Protein AF-A0A7V0Y1K5-F1 (afdb_monomer_lite)

Structure (mmCIF, N/CA/C/O backbone):
data_AF-A0A7V0Y1K5-F1
#
_entry.id   AF-A0A7V0Y1K5-F1
#
loop_
_atom_site.group_PDB
_atom_site.id
_atom_site.type_symbol
_atom_site.label_atom_id
_atom_site.label_alt_id
_atom_site.label_comp_id
_atom_site.label_asym_id
_atom_site.label_entity_id
_atom_site.label_seq_id
_atom_site.pdbx_PDB_ins_code
_atom_site.Cartn_x
_atom_site.Cartn_y
_atom_site.Cartn_z
_atom_site.occupancy
_atom_site.B_iso_or_equiv
_atom_site.auth_seq_id
_atom_site.auth_comp_id
_atom_site.auth_asym_id
_atom_site.auth_atom_id
_atom_site.pdbx_PDB_model_num
ATOM 1 N N . MET A 1 1 ? 51.414 15.329 -37.047 1.00 58.91 1 MET A N 1
ATOM 2 C CA . MET A 1 1 ? 50.528 14.141 -37.105 1.00 58.91 1 MET A CA 1
ATOM 3 C C . MET A 1 1 ? 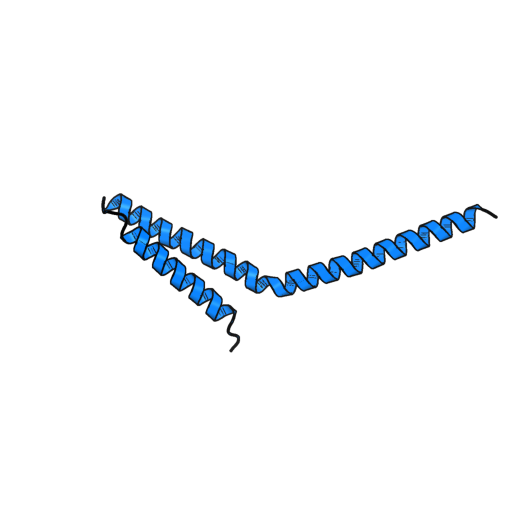49.955 13.772 -35.725 1.00 58.91 1 MET A C 1
ATOM 5 O O . MET A 1 1 ? 49.738 12.605 -35.449 1.00 58.91 1 MET A O 1
ATOM 9 N N . THR A 1 2 ? 49.682 14.744 -34.844 1.00 62.19 2 THR A N 1
ATOM 10 C CA . THR A 1 2 ? 49.318 14.458 -33.434 1.00 62.19 2 THR A CA 1
ATOM 11 C C . THR A 1 2 ? 47.835 14.724 -33.138 1.00 62.19 2 THR A C 1
ATOM 13 O O . THR A 1 2 ? 47.279 14.198 -32.181 1.00 62.19 2 THR A O 1
ATOM 16 N N . PHE A 1 3 ? 47.168 15.516 -33.982 1.00 67.88 3 PHE A N 1
ATOM 17 C CA . PHE A 1 3 ? 45.782 15.948 -33.782 1.00 67.88 3 PHE A CA 1
ATOM 18 C C . PHE A 1 3 ? 44.759 14.845 -34.106 1.00 67.88 3 PHE A C 1
ATOM 20 O O . PHE A 1 3 ? 43.804 14.639 -33.363 1.00 67.88 3 PHE A O 1
ATOM 27 N N . THR A 1 4 ? 45.007 14.071 -35.165 1.00 69.06 4 THR A N 1
ATOM 28 C CA . THR A 1 4 ? 44.158 12.948 -35.595 1.00 69.06 4 THR A CA 1
ATOM 29 C C . THR A 1 4 ? 44.142 11.799 -34.586 1.00 69.06 4 THR A C 1
ATOM 31 O O . THR A 1 4 ? 43.090 11.214 -34.353 1.00 69.06 4 THR A O 1
ATOM 34 N N . ALA A 1 5 ? 45.267 11.525 -33.918 1.00 65.00 5 ALA A N 1
ATOM 35 C CA . ALA A 1 5 ? 45.344 10.503 -32.872 1.00 65.00 5 ALA A CA 1
ATOM 36 C C . ALA A 1 5 ? 44.507 10.863 -31.630 1.00 65.00 5 ALA A C 1
ATOM 38 O O . ALA A 1 5 ? 43.885 9.993 -31.028 1.00 65.00 5 ALA A O 1
ATOM 39 N N . ARG A 1 6 ? 44.449 12.153 -31.272 1.00 67.88 6 ARG A N 1
ATOM 40 C CA . ARG A 1 6 ? 43.714 12.632 -30.092 1.00 67.88 6 ARG A CA 1
ATOM 41 C C . ARG A 1 6 ? 42.197 12.619 -30.303 1.00 67.88 6 ARG A C 1
ATOM 43 O O . ARG A 1 6 ? 41.455 12.269 -29.389 1.00 67.88 6 ARG A O 1
ATOM 50 N N . VAL A 1 7 ? 41.751 12.959 -31.514 1.00 68.25 7 VAL A N 1
ATOM 51 C CA . VAL A 1 7 ? 40.340 12.864 -31.924 1.00 68.25 7 VAL A CA 1
ATOM 52 C C . VAL A 1 7 ? 39.892 11.401 -31.964 1.00 68.25 7 VAL A C 1
ATOM 54 O O . VAL A 1 7 ? 38.857 11.075 -31.394 1.00 68.25 7 VAL A O 1
ATOM 57 N N . LEU A 1 8 ? 40.714 10.500 -32.514 1.00 65.50 8 LEU A N 1
ATOM 58 C CA . LEU A 1 8 ? 40.418 9.064 -32.552 1.00 65.50 8 LEU A CA 1
ATOM 59 C C . LEU A 1 8 ? 40.352 8.438 -31.144 1.00 65.50 8 LEU A C 1
ATOM 61 O O . LEU A 1 8 ? 39.471 7.625 -30.873 1.00 65.50 8 LEU A O 1
ATOM 65 N N . SER A 1 9 ? 41.228 8.857 -30.218 1.00 63.31 9 SER A N 1
ATOM 66 C CA . SER A 1 9 ? 41.189 8.388 -28.824 1.00 63.31 9 SER A CA 1
ATOM 67 C C . SER A 1 9 ? 39.974 8.899 -28.037 1.00 63.31 9 SER A C 1
ATOM 69 O O . SER A 1 9 ? 39.466 8.191 -27.168 1.00 63.31 9 SER A O 1
ATOM 71 N N . ALA A 1 10 ? 39.501 10.117 -28.330 1.00 68.31 10 ALA A N 1
ATOM 72 C CA . ALA A 1 10 ? 38.330 10.715 -27.681 1.00 68.31 10 ALA A CA 1
ATOM 73 C C . ALA A 1 10 ? 37.008 10.102 -28.180 1.00 68.31 10 ALA A C 1
ATOM 75 O O . ALA A 1 10 ? 36.038 10.014 -27.427 1.00 68.31 10 ALA A O 1
ATOM 76 N N . ASP A 1 11 ? 36.984 9.656 -29.437 1.00 67.50 11 ASP A N 1
ATOM 77 C CA . ASP A 1 11 ? 35.830 8.997 -30.050 1.00 67.50 11 ASP A CA 1
ATOM 78 C C . ASP A 1 11 ? 35.711 7.527 -29.598 1.00 67.50 11 ASP A C 1
ATOM 80 O O . ASP A 1 11 ? 34.629 7.058 -29.244 1.00 67.50 11 ASP A O 1
ATOM 84 N N . MET A 1 12 ? 36.839 6.810 -29.481 1.00 66.88 12 MET A N 1
ATOM 85 C CA . MET A 1 12 ? 36.871 5.458 -28.894 1.00 66.88 12 MET A CA 1
ATOM 86 C C . MET A 1 12 ? 36.381 5.441 -27.438 1.00 66.88 12 MET A C 1
ATOM 88 O O . MET A 1 12 ? 35.538 4.622 -27.079 1.00 66.88 12 MET A O 1
ATOM 92 N N . THR A 1 13 ? 36.836 6.386 -26.609 1.00 74.88 13 THR A N 1
ATOM 93 C CA . THR A 1 13 ? 36.444 6.454 -25.188 1.00 74.88 13 THR A CA 1
ATOM 94 C C . THR A 1 13 ? 34.974 6.831 -24.971 1.00 74.88 13 THR A C 1
ATOM 96 O O . THR A 1 13 ? 34.341 6.287 -24.064 1.00 74.88 13 THR A O 1
ATOM 99 N N . ASN A 1 14 ? 34.395 7.710 -25.800 1.00 74.75 14 ASN A N 1
ATOM 100 C CA . ASN A 1 14 ? 32.960 8.028 -25.739 1.00 74.75 14 ASN A CA 1
ATOM 101 C C . ASN A 1 14 ? 32.080 6.830 -26.119 1.00 74.75 14 ASN A C 1
ATOM 103 O O . ASN A 1 14 ? 31.072 6.571 -25.457 1.00 74.75 14 ASN A O 1
ATOM 107 N N . ASN A 1 15 ? 32.471 6.077 -27.150 1.00 80.88 15 ASN A N 1
ATOM 108 C CA . ASN A 1 15 ? 31.729 4.897 -27.590 1.00 80.88 15 ASN A CA 1
ATOM 109 C C . ASN A 1 15 ? 31.775 3.760 -26.556 1.00 80.88 15 ASN A C 1
ATOM 111 O O . ASN A 1 15 ? 30.750 3.123 -26.296 1.00 80.88 15 ASN A O 1
ATOM 115 N N . ASP A 1 16 ? 32.917 3.549 -25.897 1.00 82.31 16 ASP A N 1
ATOM 116 C CA . ASP A 1 16 ? 33.049 2.538 -24.844 1.00 82.31 16 ASP A CA 1
ATOM 117 C C . ASP A 1 16 ? 32.193 2.867 -23.613 1.00 82.31 16 ASP A C 1
ATOM 119 O O . ASP A 1 16 ? 31.426 2.014 -23.152 1.00 82.31 16 ASP A O 1
ATOM 123 N N . LEU A 1 17 ? 32.242 4.114 -23.125 1.00 82.81 17 LEU A N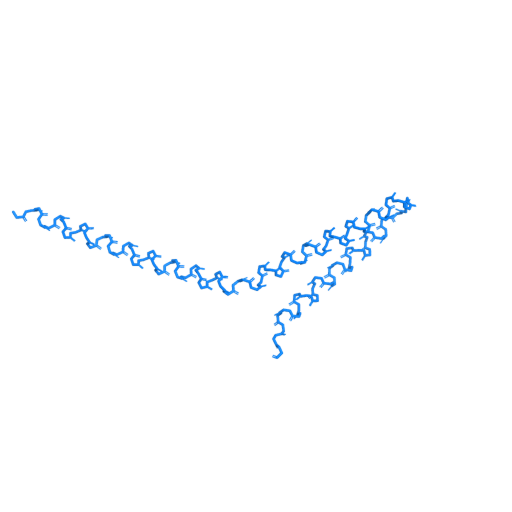 1
ATOM 124 C CA . LEU A 1 17 ? 31.427 4.565 -21.993 1.00 82.81 17 LEU A CA 1
ATOM 125 C C . LEU A 1 17 ? 29.929 4.492 -22.322 1.00 82.81 17 LEU A C 1
ATOM 127 O O . LEU A 1 17 ? 29.142 3.985 -21.522 1.00 82.81 17 LEU A O 1
ATOM 131 N N . GLY A 1 18 ? 29.542 4.936 -23.522 1.00 85.62 18 GLY A N 1
ATOM 132 C CA . GLY A 1 18 ? 28.172 4.840 -24.017 1.00 85.62 18 GL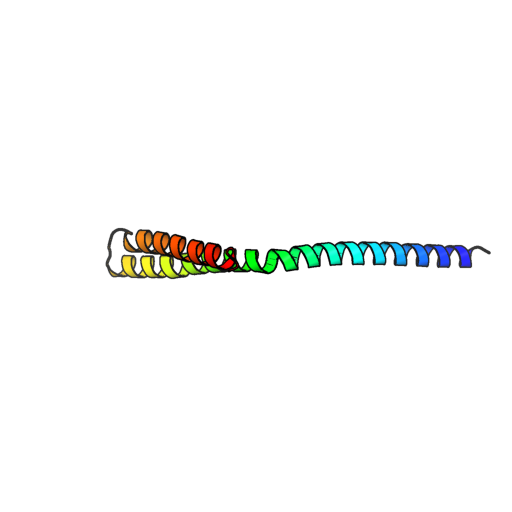Y A CA 1
ATOM 133 C C . GLY A 1 18 ? 27.672 3.395 -24.068 1.00 85.62 18 GLY A C 1
ATOM 134 O O . GLY A 1 18 ? 26.580 3.105 -23.581 1.00 85.62 18 GLY A O 1
ATOM 135 N N . SER A 1 19 ? 28.484 2.464 -24.576 1.00 84.31 19 SER A N 1
ATOM 136 C CA . SER A 1 19 ? 28.125 1.042 -24.659 1.00 84.31 19 SER A CA 1
ATOM 137 C C . SER A 1 19 ? 27.997 0.373 -23.282 1.00 84.31 19 SER A C 1
ATOM 139 O O . SER A 1 19 ? 27.077 -0.419 -23.061 1.00 84.31 19 SER A O 1
ATOM 141 N N . PHE A 1 20 ? 28.869 0.721 -22.328 1.00 86.81 20 PHE A N 1
ATOM 142 C CA . PHE A 1 20 ? 28.813 0.249 -20.945 1.00 86.81 20 PHE A CA 1
ATOM 143 C C . PHE A 1 20 ? 27.569 0.772 -20.220 1.00 86.81 20 PHE A C 1
ATOM 145 O O . PHE A 1 20 ? 26.851 -0.010 -19.595 1.00 86.81 20 PHE A O 1
ATOM 152 N N . LEU A 1 21 ? 27.265 2.065 -20.367 1.00 87.94 21 LEU A N 1
ATOM 153 C CA . LEU A 1 21 ? 26.051 2.682 -19.833 1.00 87.94 21 LEU A CA 1
ATOM 154 C C . LEU A 1 21 ? 24.798 2.049 -20.435 1.00 87.94 21 LEU A C 1
ATOM 156 O O . LEU A 1 21 ? 23.852 1.741 -19.722 1.00 87.94 21 LEU A O 1
ATOM 160 N N . GLN A 1 22 ? 24.781 1.783 -21.738 1.00 87.31 22 GLN A N 1
ATOM 161 C CA . GLN A 1 22 ? 23.630 1.153 -22.377 1.00 87.31 22 GLN A CA 1
ATOM 162 C C . GLN A 1 22 ? 23.399 -0.273 -21.855 1.00 87.31 22 GLN A C 1
ATOM 164 O O . GLN A 1 22 ? 22.254 -0.681 -21.659 1.00 87.31 22 GLN A O 1
ATOM 169 N N . ARG A 1 23 ? 24.473 -1.028 -21.585 1.00 88.75 23 ARG A N 1
ATOM 170 C CA . ARG A 1 23 ? 24.401 -2.366 -20.975 1.00 88.75 23 ARG A CA 1
ATOM 171 C C . ARG A 1 23 ? 23.941 -2.303 -19.517 1.00 88.75 23 ARG A C 1
ATOM 173 O O . ARG A 1 23 ? 23.074 -3.089 -19.140 1.00 88.75 23 ARG A O 1
ATOM 180 N N . SER A 1 24 ? 24.455 -1.366 -18.717 1.00 87.94 24 SER A N 1
ATOM 181 C CA . SER A 1 24 ? 24.058 -1.206 -17.311 1.00 87.94 24 SER A CA 1
ATOM 182 C C . SER A 1 24 ? 22.621 -0.699 -17.172 1.00 87.94 24 SER A C 1
ATOM 184 O O . SER A 1 24 ? 21.859 -1.236 -16.370 1.00 87.94 24 SER A O 1
ATOM 186 N N . LEU A 1 25 ? 22.196 0.240 -18.022 1.00 88.62 25 LEU A N 1
ATOM 187 C CA . LEU A 1 25 ? 20.814 0.715 -18.094 1.00 88.62 25 LEU A CA 1
ATOM 188 C C . LEU A 1 25 ? 19.853 -0.405 -18.496 1.00 88.62 25 LEU A C 1
ATOM 190 O O . LEU A 1 25 ? 18.811 -0.545 -17.864 1.00 88.62 25 LEU A O 1
ATOM 194 N N . ARG A 1 26 ? 20.200 -1.246 -19.482 1.00 84.62 26 ARG A N 1
ATOM 195 C CA . ARG A 1 26 ? 19.387 -2.430 -19.813 1.00 84.62 26 ARG A CA 1
ATOM 196 C C . ARG A 1 26 ? 19.299 -3.418 -18.650 1.00 84.62 26 ARG A C 1
ATOM 198 O O . ARG A 1 26 ? 18.233 -3.979 -18.427 1.00 84.62 26 ARG A O 1
ATOM 205 N N . TYR A 1 27 ? 20.382 -3.618 -17.902 1.00 83.25 27 TYR A N 1
ATOM 206 C CA . TYR A 1 27 ? 20.399 -4.517 -16.744 1.00 83.25 27 TYR A CA 1
ATOM 207 C C . TYR A 1 27 ? 19.502 -4.012 -15.605 1.00 83.25 27 TYR A C 1
ATOM 209 O O . TYR A 1 27 ? 18.737 -4.773 -15.009 1.00 83.25 27 TYR A O 1
ATOM 217 N N . VAL A 1 28 ? 19.538 -2.703 -15.347 1.00 84.12 28 VAL A N 1
ATOM 218 C CA . VAL A 1 28 ? 18.632 -2.037 -14.405 1.00 84.12 28 VAL A CA 1
ATOM 219 C C . VAL A 1 28 ? 17.190 -2.112 -14.906 1.00 84.12 28 VAL A C 1
ATOM 221 O O . VAL A 1 28 ? 16.305 -2.461 -14.135 1.00 84.12 28 VAL A O 1
ATOM 224 N N . GLN A 1 29 ? 16.940 -1.863 -16.194 1.00 79.75 29 GLN A N 1
ATOM 225 C CA . GLN A 1 29 ? 15.602 -1.955 -16.785 1.00 79.75 29 GLN A CA 1
ATOM 226 C C . GLN A 1 29 ? 15.020 -3.369 -16.704 1.00 79.75 29 GLN A C 1
ATOM 228 O O . GLN A 1 29 ? 13.858 -3.515 -16.341 1.00 79.75 29 GLN A O 1
ATOM 233 N N . GLU A 1 30 ? 15.808 -4.407 -16.991 1.00 80.19 30 GLU A N 1
ATOM 234 C CA . GLU A 1 30 ? 15.387 -5.807 -16.854 1.00 80.19 30 GLU A CA 1
ATOM 235 C C . GLU A 1 30 ? 15.076 -6.145 -15.389 1.00 80.19 30 GLU A C 1
ATOM 237 O O . GLU A 1 30 ? 14.046 -6.752 -15.091 1.00 80.19 30 GLU A O 1
ATOM 242 N N . SER A 1 31 ? 15.908 -5.669 -14.458 1.00 73.62 31 SER A N 1
ATOM 243 C CA . SER A 1 31 ? 15.686 -5.846 -13.018 1.00 73.62 31 SER A CA 1
ATOM 244 C C . SER A 1 31 ? 14.406 -5.147 -12.551 1.00 73.62 31 SER A C 1
ATOM 246 O O . SER A 1 31 ? 13.592 -5.747 -11.852 1.00 73.62 31 SER A O 1
ATOM 248 N N . VAL A 1 32 ? 14.170 -3.908 -12.986 1.00 76.88 32 VAL A N 1
ATOM 249 C CA . VAL A 1 32 ? 12.958 -3.135 -12.670 1.00 76.88 32 VAL A CA 1
ATOM 250 C C . VAL A 1 32 ? 11.720 -3.786 -13.287 1.00 76.88 32 VAL A C 1
ATOM 252 O O . VAL A 1 32 ? 10.696 -3.913 -12.619 1.00 76.88 32 VAL A O 1
ATOM 255 N N . ARG A 1 33 ? 11.808 -4.266 -14.533 1.00 74.88 33 ARG A N 1
ATOM 256 C CA . ARG A 1 33 ? 10.682 -4.889 -15.239 1.00 74.88 33 ARG A CA 1
ATOM 257 C C . ARG A 1 33 ? 10.267 -6.217 -14.611 1.00 74.88 33 ARG A C 1
ATOM 259 O O . ARG A 1 33 ? 9.073 -6.496 -14.545 1.00 74.88 33 ARG A O 1
ATOM 266 N N . ARG A 1 34 ? 11.221 -6.994 -14.087 1.00 70.94 34 ARG A N 1
ATOM 267 C CA . ARG A 1 34 ? 10.934 -8.202 -13.293 1.00 70.94 34 ARG A CA 1
ATOM 268 C C . ARG A 1 34 ? 10.453 -7.903 -11.875 1.00 70.94 34 ARG A C 1
ATOM 270 O O . ARG A 1 34 ? 9.712 -8.699 -11.313 1.00 70.94 34 ARG A O 1
ATOM 277 N N . SER A 1 35 ? 10.834 -6.756 -11.315 1.00 69.00 35 SER A N 1
ATOM 278 C CA . SER A 1 35 ? 10.442 -6.344 -9.959 1.00 69.00 35 SER A CA 1
ATOM 279 C C . SER A 1 35 ? 9.093 -5.623 -9.902 1.00 69.00 35 SER A C 1
ATOM 281 O O . SER A 1 35 ? 8.535 -5.477 -8.818 1.00 69.00 35 SER A O 1
ATOM 283 N N . GLY A 1 36 ? 8.548 -5.191 -11.046 1.00 70.94 36 GLY A N 1
ATOM 284 C CA . GLY A 1 36 ? 7.27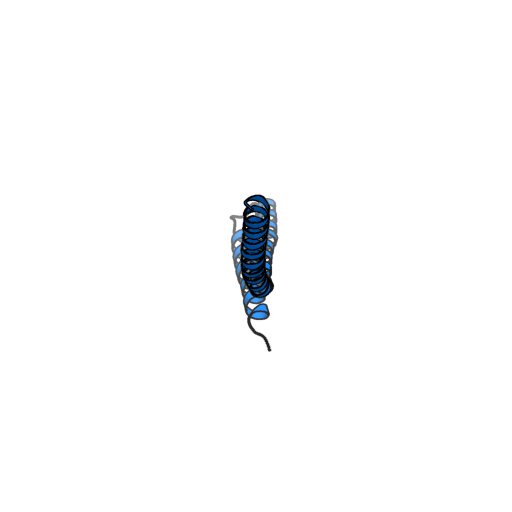6 -4.464 -11.133 1.00 70.94 36 GLY A CA 1
ATOM 285 C C . GLY A 1 36 ? 6.123 -5.121 -10.357 1.00 70.94 36 GLY A C 1
ATOM 286 O O . GLY A 1 36 ? 5.512 -4.446 -9.529 1.00 70.94 36 GLY A O 1
ATOM 287 N N . PRO A 1 37 ? 5.858 -6.430 -10.532 1.00 71.19 37 PRO A N 1
ATOM 288 C CA . PRO A 1 37 ? 4.805 -7.123 -9.788 1.00 71.19 37 PRO A CA 1
ATOM 289 C C . PRO A 1 37 ? 5.062 -7.186 -8.276 1.00 71.19 37 PRO A C 1
ATOM 291 O O . PRO A 1 37 ? 4.131 -7.029 -7.494 1.00 71.19 37 PRO A O 1
ATOM 294 N N . ALA A 1 38 ? 6.319 -7.363 -7.855 1.00 68.75 38 ALA A N 1
ATOM 295 C CA . ALA A 1 38 ? 6.695 -7.465 -6.444 1.00 68.75 38 ALA A CA 1
ATOM 296 C C . ALA A 1 38 ? 6.635 -6.112 -5.711 1.00 68.75 38 ALA A C 1
ATOM 298 O O . ALA A 1 38 ? 6.252 -6.054 -4.544 1.00 68.75 38 ALA A O 1
ATOM 299 N N . ALA A 1 39 ? 6.971 -5.015 -6.396 1.00 78.62 39 ALA A N 1
ATOM 300 C CA . ALA A 1 39 ? 6.880 -3.669 -5.837 1.00 78.62 39 ALA A CA 1
ATOM 301 C C . ALA A 1 39 ? 5.422 -3.269 -5.560 1.00 78.62 39 ALA A C 1
ATOM 303 O O . ALA A 1 39 ? 5.113 -2.785 -4.473 1.00 78.62 39 ALA A O 1
ATOM 304 N N . VAL A 1 40 ? 4.514 -3.525 -6.509 1.00 79.69 40 VAL A N 1
ATOM 305 C CA . VAL A 1 40 ? 3.072 -3.252 -6.349 1.00 79.69 40 VAL A CA 1
ATOM 306 C C . VAL A 1 40 ? 2.505 -4.009 -5.148 1.00 79.69 40 VAL A C 1
ATOM 308 O O . VAL A 1 40 ? 1.810 -3.426 -4.323 1.00 79.69 40 VAL A O 1
ATOM 311 N N . ALA A 1 41 ? 2.894 -5.272 -5.012 1.00 80.81 41 ALA A N 1
ATOM 312 C CA . ALA A 1 41 ? 2.557 -6.159 -3.907 1.00 80.81 41 ALA A CA 1
ATOM 313 C C . ALA A 1 41 ? 2.901 -5.580 -2.512 1.00 80.81 41 ALA A C 1
ATOM 315 O O . ALA A 1 41 ? 2.128 -5.701 -1.561 1.00 80.81 41 ALA A O 1
ATOM 316 N N . GLY A 1 42 ? 4.059 -4.926 -2.381 1.00 84.12 42 GLY A N 1
ATOM 317 C CA . GLY A 1 42 ? 4.461 -4.278 -1.130 1.00 84.12 42 GLY A CA 1
ATOM 318 C C . GLY A 1 42 ? 3.584 -3.072 -0.783 1.00 84.12 42 GLY A C 1
ATOM 319 O O . GLY A 1 42 ? 3.153 -2.929 0.362 1.00 84.12 42 GLY A O 1
ATOM 320 N N . TYR A 1 43 ? 3.278 -2.228 -1.773 1.00 85.44 43 TYR A N 1
ATOM 321 C CA . TYR A 1 43 ? 2.436 -1.045 -1.575 1.00 85.44 43 TYR A CA 1
ATOM 322 C C . TYR A 1 43 ? 0.974 -1.394 -1.282 1.00 85.44 43 TYR A C 1
ATOM 324 O O . TYR A 1 43 ? 0.352 -0.701 -0.479 1.00 85.44 43 TYR A O 1
ATOM 332 N N . THR A 1 44 ? 0.426 -2.463 -1.866 1.00 85.69 44 THR A N 1
ATOM 333 C CA . THR A 1 44 ? -0.948 -2.906 -1.572 1.00 85.69 44 THR A CA 1
ATOM 334 C C . THR A 1 44 ? -1.086 -3.418 -0.142 1.00 85.69 44 THR A C 1
ATOM 336 O O . THR A 1 44 ? -2.021 -3.023 0.548 1.00 85.69 44 THR A O 1
ATOM 339 N N . LEU A 1 45 ? -0.125 -4.206 0.356 1.00 84.31 45 LEU A N 1
ATOM 340 C CA . LEU A 1 45 ? -0.108 -4.662 1.752 1.00 84.31 45 LEU A CA 1
ATOM 341 C C . LEU A 1 45 ? -0.022 -3.479 2.730 1.00 84.31 45 LEU A C 1
ATOM 343 O O . LEU A 1 45 ? -0.780 -3.415 3.697 1.00 84.31 45 LEU A O 1
ATOM 347 N N . LEU A 1 46 ? 0.872 -2.523 2.461 1.00 89.56 46 LEU A N 1
ATOM 348 C CA . LEU A 1 46 ? 1.015 -1.305 3.266 1.00 89.56 46 LEU A CA 1
ATOM 349 C C . LEU A 1 46 ? -0.274 -0.473 3.266 1.00 89.56 46 LEU A C 1
ATOM 351 O O . LEU A 1 46 ? -0.720 -0.029 4.323 1.00 89.56 46 LEU A O 1
ATOM 355 N N . ALA A 1 47 ? -0.897 -0.302 2.099 1.00 89.88 47 ALA A N 1
ATOM 356 C CA . ALA A 1 47 ? -2.169 0.396 1.968 1.00 89.88 47 ALA A CA 1
ATOM 357 C C . ALA A 1 47 ? -3.295 -0.322 2.728 1.00 89.88 47 ALA A C 1
ATOM 359 O O . ALA A 1 47 ? -4.049 0.332 3.443 1.00 89.88 47 ALA A O 1
ATOM 360 N N . ALA A 1 48 ? -3.380 -1.652 2.636 1.00 88.31 48 ALA A N 1
ATOM 361 C CA . ALA A 1 48 ? -4.377 -2.449 3.346 1.00 88.31 48 ALA A CA 1
ATOM 362 C C . ALA A 1 48 ? -4.218 -2.346 4.872 1.00 88.31 48 ALA A C 1
ATOM 364 O O . ALA A 1 48 ? -5.201 -2.123 5.575 1.00 88.31 48 ALA A O 1
ATOM 365 N N . LEU A 1 49 ? -2.987 -2.439 5.386 1.00 89.19 49 LEU A N 1
ATOM 366 C CA . LEU A 1 49 ? -2.679 -2.271 6.810 1.00 89.19 49 LEU A CA 1
ATOM 367 C C . LEU A 1 49 ? -3.070 -0.884 7.324 1.00 89.19 49 LEU A C 1
ATOM 369 O O . LEU A 1 49 ? -3.728 -0.779 8.358 1.00 89.19 49 LEU A O 1
ATOM 373 N N . LEU A 1 50 ? -2.687 0.174 6.606 1.00 90.88 50 LEU A N 1
ATOM 374 C CA . LEU A 1 50 ? -3.001 1.547 7.004 1.00 90.88 50 LEU A CA 1
ATOM 375 C C . LEU A 1 50 ? -4.501 1.832 6.931 1.00 90.88 50 LEU A C 1
ATOM 377 O O . LEU A 1 50 ? -5.045 2.463 7.833 1.00 90.88 50 LEU A O 1
ATOM 381 N N . LEU A 1 51 ? -5.173 1.355 5.885 1.00 90.62 51 LEU A N 1
ATOM 382 C CA . LEU A 1 51 ? -6.598 1.589 5.689 1.00 90.62 51 LEU A CA 1
ATOM 383 C C . LEU A 1 51 ? -7.424 0.829 6.729 1.00 90.62 51 LEU A C 1
ATOM 385 O O . LEU A 1 51 ? -8.240 1.429 7.422 1.00 90.62 51 LEU A O 1
ATOM 389 N N . LEU A 1 52 ? -7.181 -0.471 6.901 1.00 88.25 52 LEU A N 1
ATOM 390 C CA . LEU A 1 52 ? -7.963 -1.298 7.818 1.00 88.25 52 LEU A CA 1
ATOM 391 C C . LEU A 1 52 ? -7.588 -1.058 9.287 1.00 88.25 52 LEU A C 1
ATOM 393 O O . LEU A 1 52 ? -8.468 -0.987 10.142 1.00 88.25 52 LEU A O 1
ATOM 397 N N . GLY A 1 53 ? -6.300 -0.859 9.577 1.00 89.31 53 GLY A N 1
ATOM 398 C CA . GLY A 1 53 ? -5.823 -0.465 10.903 1.00 89.31 53 GLY A CA 1
ATOM 399 C C . GLY A 1 53 ? -6.279 0.942 11.291 1.00 89.31 53 GLY A C 1
ATOM 400 O O . GLY A 1 53 ? -6.692 1.156 12.428 1.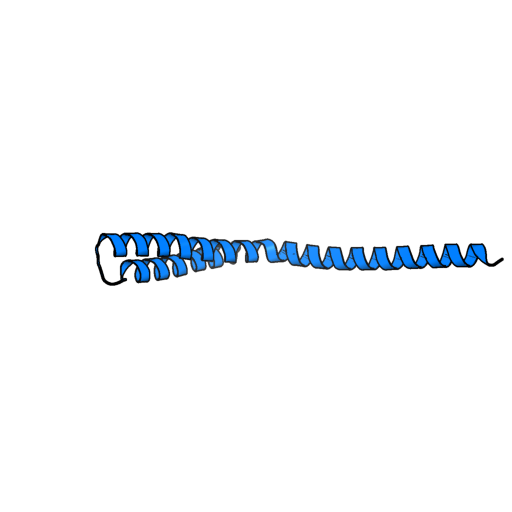00 89.31 53 GLY A O 1
ATOM 401 N N . GLY A 1 54 ? -6.287 1.886 10.345 1.00 89.38 54 GLY A N 1
ATOM 402 C CA . GLY A 1 54 ? -6.802 3.239 10.558 1.00 89.38 54 GLY A CA 1
ATOM 403 C C . GLY A 1 54 ? -8.307 3.262 10.832 1.00 89.38 54 GLY A C 1
ATOM 404 O O . GLY A 1 54 ? -8.749 3.945 11.754 1.00 89.38 54 GLY A O 1
ATOM 405 N N . ILE A 1 55 ? -9.089 2.465 10.095 1.00 88.44 55 ILE A N 1
ATOM 406 C CA . ILE A 1 55 ? -10.523 2.278 10.370 1.00 88.44 55 ILE A CA 1
ATOM 407 C C . ILE A 1 55 ? -10.721 1.642 11.751 1.00 88.44 55 ILE A C 1
ATOM 409 O O . ILE A 1 55 ? -11.518 2.146 12.538 1.00 88.44 55 ILE A O 1
ATOM 413 N N . GLY A 1 56 ? -9.973 0.582 12.077 1.00 86.06 56 GLY A N 1
ATOM 414 C CA . GLY A 1 56 ? -10.042 -0.075 13.385 1.00 86.06 56 GLY A CA 1
ATOM 415 C C . GLY A 1 56 ? -9.728 0.875 14.542 1.00 86.06 56 GLY A C 1
ATOM 416 O O . GLY A 1 56 ? -10.446 0.889 15.538 1.00 86.06 56 GLY A O 1
ATOM 417 N N . TYR A 1 57 ? -8.720 1.736 14.374 1.00 85.38 57 TYR A N 1
ATOM 418 C CA . TYR A 1 57 ? -8.380 2.775 15.346 1.00 85.38 57 TYR A CA 1
ATOM 419 C C . TYR A 1 57 ? -9.489 3.818 15.511 1.00 85.38 57 TYR A C 1
ATOM 421 O O . TYR A 1 57 ? -9.829 4.174 16.636 1.00 85.38 57 TYR A O 1
ATOM 429 N N . ALA A 1 58 ? -10.063 4.313 14.409 1.00 85.69 58 ALA A N 1
ATOM 430 C CA . ALA A 1 58 ? -11.134 5.307 14.464 1.00 85.69 58 ALA A CA 1
ATOM 431 C C . ALA A 1 58 ? -12.379 4.757 15.178 1.00 85.69 58 ALA A C 1
ATOM 433 O O . ALA A 1 58 ? -12.995 5.459 15.979 1.00 85.69 58 ALA A O 1
ATOM 434 N N . VAL A 1 59 ? -12.708 3.486 14.926 1.00 85.31 59 VAL A N 1
ATOM 435 C CA . VAL A 1 59 ? -13.800 2.774 15.599 1.00 85.31 59 VAL A CA 1
ATOM 436 C C . VAL A 1 59 ? -13.502 2.606 17.091 1.00 85.31 59 VAL A C 1
ATOM 438 O O . VAL A 1 59 ? -14.335 2.988 17.909 1.00 85.31 59 VAL A O 1
ATOM 441 N N . ASP A 1 60 ? -12.312 2.127 17.466 1.00 83.44 60 ASP A N 1
ATOM 442 C CA . ASP A 1 60 ? -11.925 2.004 18.882 1.00 83.44 60 ASP A CA 1
ATOM 443 C C . ASP A 1 60 ? -11.955 3.359 19.611 1.00 83.44 60 ASP A C 1
ATOM 445 O O . ASP A 1 60 ? -12.433 3.449 20.743 1.00 83.44 60 ASP A O 1
ATOM 449 N N . ALA A 1 61 ? -11.507 4.433 18.951 1.00 83.25 61 ALA A N 1
ATOM 450 C CA . ALA A 1 61 ? -11.514 5.784 19.506 1.00 83.25 61 ALA A CA 1
ATOM 451 C C . ALA A 1 61 ? -12.935 6.327 19.733 1.00 83.25 61 ALA A C 1
ATOM 453 O O . ALA A 1 61 ? -13.164 7.057 20.696 1.00 83.25 61 ALA A O 1
ATOM 454 N N . TRP A 1 62 ? -13.893 5.971 18.872 1.00 84.31 62 TRP A N 1
ATOM 455 C CA . TRP A 1 62 ? -15.298 6.366 19.017 1.00 84.31 62 TRP A CA 1
ATOM 456 C C . TRP A 1 62 ? -16.037 5.564 20.087 1.00 84.31 62 TRP A C 1
ATOM 458 O O . TRP A 1 62 ? -16.884 6.118 20.784 1.00 84.31 62 TRP A O 1
ATOM 468 N N . LEU A 1 63 ? -15.725 4.274 20.228 1.00 81.19 63 LEU A N 1
ATOM 469 C CA . LEU A 1 63 ? -16.339 3.416 21.241 1.00 81.19 63 LEU A CA 1
ATOM 470 C C . LEU A 1 63 ? -15.686 3.545 22.627 1.00 81.19 63 LEU A C 1
ATOM 472 O O . LEU A 1 63 ? -16.244 3.048 23.605 1.00 81.19 63 LEU A O 1
ATOM 476 N N . GLY A 1 64 ? -14.522 4.198 22.733 1.00 74.88 64 GLY A N 1
ATOM 477 C CA . GLY A 1 64 ? -13.7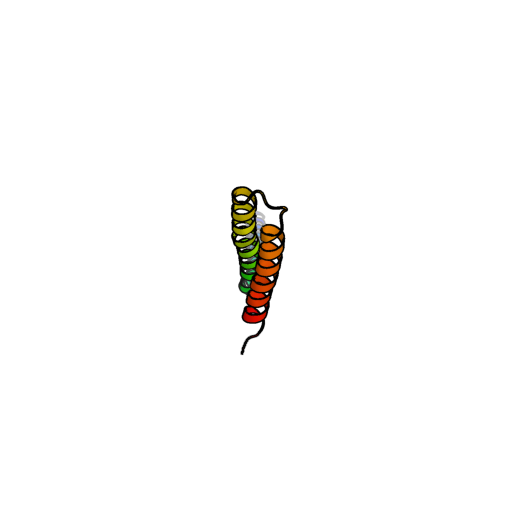57 4.280 23.982 1.00 74.88 64 GLY A CA 1
ATOM 478 C C . GLY A 1 64 ? -13.290 2.907 24.480 1.00 74.88 64 GLY A C 1
ATOM 479 O O . GLY A 1 64 ? -12.999 2.735 25.665 1.00 74.88 64 GLY A O 1
ATOM 480 N N . THR A 1 65 ? -13.267 1.912 23.592 1.00 71.75 65 THR A N 1
ATOM 481 C CA . THR A 1 65 ? -12.906 0.531 23.899 1.00 71.75 65 THR A CA 1
ATOM 482 C C . THR A 1 65 ? -11.390 0.364 23.923 1.00 71.75 65 THR A C 1
ATOM 484 O O . THR A 1 65 ? -10.645 1.067 23.245 1.00 71.75 65 THR A O 1
ATOM 487 N N . SER A 1 66 ? -10.909 -0.597 24.719 1.00 69.69 66 SER A N 1
ATOM 488 C CA . SER A 1 66 ? -9.524 -1.083 24.615 1.00 69.69 66 SER A CA 1
ATOM 489 C C . SER A 1 66 ? -9.256 -1.522 23.159 1.00 69.69 66 SER A C 1
ATOM 491 O O . SER A 1 66 ? -10.216 -1.990 22.547 1.00 69.69 66 SER A O 1
ATOM 493 N N . PRO A 1 67 ? -8.033 -1.374 22.597 1.00 79.31 67 PRO A N 1
ATOM 494 C CA . PRO A 1 67 ? -7.767 -1.343 21.148 1.00 79.31 67 PRO A CA 1
ATOM 495 C C . PRO A 1 67 ? -7.919 -2.709 20.441 1.00 79.31 67 PRO A C 1
ATOM 497 O O . PRO A 1 67 ? -6.974 -3.268 19.877 1.00 79.31 67 PRO A O 1
ATOM 500 N N . TRP A 1 68 ? -9.119 -3.279 20.510 1.00 81.12 68 TRP A N 1
ATOM 501 C CA . TRP A 1 68 ? -9.487 -4.588 19.991 1.00 81.12 68 TRP A CA 1
ATOM 502 C C . TRP A 1 68 ? -9.843 -4.518 18.509 1.00 81.12 68 TRP A C 1
ATOM 504 O O . TRP A 1 68 ? -9.434 -5.408 17.762 1.00 81.12 68 TRP A O 1
ATOM 514 N N . PHE A 1 69 ? -10.545 -3.474 18.051 1.00 80.25 69 PHE A N 1
ATOM 515 C CA . PHE A 1 69 ? -10.854 -3.308 16.627 1.00 80.25 69 PHE A CA 1
ATOM 516 C C . PHE A 1 69 ? -9.620 -2.925 15.814 1.00 80.25 69 PHE A C 1
ATOM 518 O O . PHE A 1 69 ? -9.497 -3.348 14.668 1.00 80.25 69 PHE A O 1
ATOM 525 N N . LEU A 1 70 ? -8.670 -2.204 16.404 1.00 80.38 70 LEU A N 1
ATOM 526 C CA . LEU A 1 70 ? -7.357 -1.958 15.826 1.00 80.38 70 LEU A CA 1
ATOM 527 C C . LEU A 1 70 ? -6.588 -3.267 15.669 1.00 80.38 70 LEU A C 1
ATOM 529 O O . LEU A 1 70 ? -6.097 -3.540 14.577 1.00 80.38 70 LEU A O 1
ATOM 533 N N . MET A 1 71 ? -6.519 -4.101 16.715 1.00 86.31 71 MET A N 1
ATOM 534 C CA . MET A 1 71 ? -5.893 -5.429 16.638 1.00 86.31 71 MET A CA 1
ATOM 535 C C . MET A 1 71 ? -6.536 -6.287 15.544 1.00 86.31 71 MET A C 1
ATOM 537 O O . MET A 1 71 ? -5.827 -6.839 14.703 1.00 86.31 71 MET A O 1
ATOM 541 N N . LEU A 1 72 ? -7.871 -6.355 15.512 1.00 88.12 72 LEU A N 1
ATOM 542 C CA . LEU A 1 72 ? -8.615 -7.127 14.518 1.00 88.12 72 LEU A CA 1
ATOM 543 C C . LEU A 1 72 ? -8.415 -6.573 13.097 1.00 88.12 72 LEU A C 1
ATOM 545 O O . LEU A 1 72 ? -8.207 -7.340 12.161 1.00 88.12 72 LEU A O 1
ATOM 549 N N . GLY A 1 73 ? -8.428 -5.248 12.942 1.00 85.81 73 GLY A N 1
ATOM 550 C CA . GLY A 1 73 ? -8.200 -4.546 11.680 1.00 85.81 73 GLY A CA 1
ATOM 551 C C . GLY A 1 73 ? -6.777 -4.722 11.155 1.00 85.81 73 GLY A C 1
ATOM 552 O O . GLY A 1 73 ? -6.593 -4.945 9.962 1.00 85.81 73 GLY A O 1
ATOM 553 N N . LEU A 1 74 ? -5.766 -4.719 12.028 1.00 86.62 74 LEU A N 1
ATOM 554 C CA . LEU A 1 74 ? -4.386 -5.014 11.638 1.00 86.62 74 LEU A CA 1
ATOM 555 C C . LEU A 1 74 ? -4.239 -6.466 11.175 1.00 86.62 74 LEU A C 1
ATOM 557 O O . LEU A 1 74 ? -3.594 -6.729 10.163 1.00 86.62 74 LEU A O 1
ATOM 561 N N . LEU A 1 75 ? -4.851 -7.404 11.903 1.00 89.31 75 LEU A N 1
ATOM 562 C CA . LEU A 1 75 ? -4.774 -8.835 11.614 1.00 89.31 75 LEU A CA 1
ATOM 563 C C . LEU A 1 75 ? -5.502 -9.165 10.303 1.00 89.31 75 LEU A C 1
ATOM 565 O O . LEU A 1 75 ? -4.961 -9.874 9.458 1.00 89.31 75 LEU A O 1
ATOM 569 N N . LEU A 1 76 ? -6.676 -8.572 10.080 1.00 86.69 76 LEU A N 1
ATOM 570 C CA . LEU A 1 76 ? -7.387 -8.652 8.805 1.00 86.69 76 LEU A CA 1
ATOM 571 C C . LEU A 1 76 ? -6.601 -7.992 7.664 1.00 86.69 76 LEU A C 1
ATOM 573 O O . LEU A 1 76 ? -6.488 -8.588 6.596 1.00 86.69 76 LEU A O 1
ATOM 577 N N . GLY A 1 77 ? -6.019 -6.807 7.875 1.00 86.56 77 GLY A N 1
ATOM 578 C CA . GLY A 1 77 ? -5.219 -6.108 6.864 1.00 86.56 77 GLY A CA 1
ATOM 579 C C . GLY A 1 77 ? -3.983 -6.909 6.455 1.00 86.56 77 GLY A C 1
ATOM 580 O O . GLY A 1 77 ? -3.654 -6.988 5.272 1.00 86.56 77 GLY A O 1
ATOM 581 N N . LEU A 1 78 ? -3.358 -7.586 7.421 1.00 87.25 78 LEU A N 1
ATOM 582 C CA . LEU A 1 78 ? -2.262 -8.520 7.192 1.00 87.25 78 LEU A CA 1
ATOM 583 C C . LEU A 1 78 ? -2.717 -9.714 6.337 1.00 87.25 78 LEU A C 1
ATOM 585 O O . LEU A 1 78 ? -2.098 -10.001 5.316 1.00 87.25 78 LEU A O 1
ATOM 589 N N . VAL A 1 79 ? -3.812 -10.385 6.714 1.00 88.38 79 VAL A N 1
ATOM 590 C CA . VAL A 1 79 ? -4.349 -11.544 5.976 1.00 88.38 79 VAL A CA 1
ATOM 591 C C . VAL A 1 79 ? -4.740 -11.164 4.546 1.00 88.38 79 VAL A C 1
ATOM 593 O O . VAL A 1 79 ? -4.384 -11.878 3.610 1.00 88.38 79 VAL A O 1
ATOM 596 N N . VAL A 1 80 ? -5.427 -10.035 4.358 1.00 85.50 80 VAL A N 1
ATOM 597 C CA . VAL A 1 80 ? -5.844 -9.541 3.036 1.00 85.50 80 VAL A CA 1
ATOM 598 C C . VAL A 1 80 ? -4.636 -9.201 2.171 1.00 85.50 80 VAL A C 1
ATOM 600 O O . VAL A 1 80 ? -4.574 -9.635 1.022 1.00 85.50 80 VAL A O 1
ATOM 603 N N . GLY A 1 81 ? -3.647 -8.490 2.713 1.00 83.94 81 GLY A N 1
ATOM 604 C CA . GLY A 1 81 ? -2.456 -8.157 1.942 1.00 83.94 81 GLY A CA 1
ATOM 605 C C . GLY A 1 81 ? -1.648 -9.401 1.564 1.00 83.94 81 GLY A C 1
ATOM 606 O O . GLY A 1 81 ? -1.268 -9.543 0.405 1.00 83.94 81 GLY A O 1
ATOM 607 N N . PHE A 1 82 ? -1.470 -10.369 2.473 1.00 85.38 82 PHE A N 1
ATOM 608 C CA . PHE A 1 82 ? -0.855 -11.660 2.130 1.00 85.38 82 PHE A CA 1
ATOM 609 C C . PHE A 1 82 ? -1.662 -12.451 1.096 1.00 85.38 82 PHE A C 1
ATOM 611 O O . PHE A 1 82 ? -1.072 -13.116 0.245 1.00 85.38 82 PHE A O 1
ATOM 618 N N . TYR A 1 83 ? -2.992 -12.370 1.126 1.00 84.56 83 TYR A N 1
ATOM 619 C CA . TYR A 1 83 ? -3.844 -12.986 0.113 1.00 84.56 83 TYR A CA 1
ATOM 620 C C . TYR A 1 83 ? -3.635 -12.352 -1.270 1.00 84.56 83 TYR A C 1
ATOM 622 O O . TYR A 1 83 ? -3.515 -13.069 -2.262 1.00 84.56 83 TYR A O 1
ATOM 630 N N . GLU A 1 84 ? -3.524 -11.026 -1.351 1.00 82.62 84 GLU A N 1
ATOM 631 C CA . GLU A 1 84 ? -3.207 -10.313 -2.595 1.00 82.62 84 GLU A CA 1
ATOM 632 C C . GLU A 1 84 ? -1.812 -10.645 -3.130 1.00 82.62 84 GLU A C 1
ATOM 634 O O . GLU A 1 84 ? -1.651 -10.849 -4.338 1.00 82.62 84 GLU A O 1
ATOM 639 N N . LEU A 1 85 ? -0.825 -10.785 -2.239 1.00 80.50 85 LEU A N 1
ATOM 640 C CA . LEU A 1 85 ? 0.507 -11.285 -2.583 1.00 80.50 85 LEU A CA 1
ATOM 641 C C . LEU A 1 85 ? 0.427 -12.698 -3.169 1.00 80.50 85 LEU A C 1
ATOM 643 O O . LEU A 1 85 ? 0.894 -12.931 -4.281 1.00 80.50 85 LEU A O 1
ATOM 647 N N . ALA A 1 86 ? -0.197 -13.632 -2.449 1.00 82.44 86 ALA A N 1
ATOM 648 C CA . ALA A 1 86 ? -0.318 -15.025 -2.869 1.00 82.44 86 ALA A CA 1
ATOM 649 C C . ALA A 1 86 ? -1.064 -15.153 -4.203 1.00 82.44 86 ALA A C 1
ATOM 651 O O . ALA A 1 86 ? -0.636 -15.892 -5.084 1.00 82.44 86 ALA A O 1
ATOM 652 N N . ARG A 1 87 ? -2.137 -14.379 -4.393 1.00 78.56 87 ARG A N 1
ATOM 653 C CA . ARG A 1 87 ? -2.898 -14.328 -5.645 1.00 78.56 87 ARG A CA 1
ATOM 654 C C . ARG A 1 87 ? -2.080 -13.771 -6.812 1.00 78.56 87 ARG A C 1
ATOM 656 O O . ARG A 1 87 ? -2.242 -14.244 -7.930 1.00 78.56 87 ARG A O 1
ATOM 663 N N . THR A 1 88 ? -1.236 -12.769 -6.577 1.00 75.25 88 THR A N 1
ATOM 664 C CA . THR A 1 88 ? -0.379 -12.181 -7.622 1.00 75.25 88 THR A CA 1
ATOM 665 C C . THR A 1 88 ? 0.778 -13.112 -7.987 1.00 75.25 88 THR A C 1
ATOM 667 O O . THR A 1 88 ? 1.190 -13.169 -9.144 1.00 75.25 88 THR A O 1
ATOM 670 N N . LEU A 1 89 ? 1.293 -13.854 -7.004 1.00 74.75 89 LEU A N 1
ATOM 671 C CA . LEU A 1 89 ? 2.417 -14.777 -7.159 1.00 74.75 89 LEU A CA 1
ATOM 672 C C . LEU A 1 89 ? 2.021 -16.167 -7.663 1.00 74.75 89 LEU A C 1
ATOM 674 O O . LEU A 1 89 ? 2.907 -16.898 -8.095 1.00 74.75 89 LEU A O 1
ATOM 678 N N . TRP A 1 90 ? 0.740 -16.540 -7.613 1.00 79.12 90 TRP A N 1
ATOM 679 C CA . TRP A 1 90 ? 0.242 -17.796 -8.172 1.00 79.12 90 TRP A CA 1
ATOM 680 C C . TRP A 1 90 ? -0.356 -17.546 -9.565 1.00 79.12 90 TRP A C 1
ATOM 682 O O . TRP A 1 90 ? -1.566 -17.322 -9.685 1.00 79.12 90 TRP A O 1
ATOM 692 N N . PRO A 1 91 ? 0.460 -17.551 -10.641 1.00 57.44 91 PRO A N 1
ATOM 693 C CA . PRO A 1 91 ? -0.074 -17.601 -11.990 1.00 57.44 91 PRO A CA 1
ATOM 694 C C . PRO A 1 91 ? -0.840 -18.919 -12.132 1.00 57.44 91 PRO A C 1
ATOM 696 O O . PRO A 1 91 ? -0.361 -19.981 -11.729 1.00 57.44 91 PRO A O 1
ATOM 699 N N . LYS A 1 92 ? -2.069 -18.818 -12.623 1.00 55.22 92 LYS A N 1
ATOM 700 C CA . LYS A 1 92 ? -2.923 -19.965 -12.913 1.00 55.22 92 LYS A CA 1
ATOM 701 C C . LYS A 1 92 ? -2.597 -20.526 -14.287 1.00 55.22 92 LYS A C 1
ATOM 703 O O . LYS A 1 92 ? -2.295 -19.702 -15.178 1.00 55.22 92 LYS A O 1
#

pLDDT: mean 79.85, std 8.55, range [55.22, 90.88]

Foldseek 3Di:
DVPVVVVVVVVVVVVVVVVVVVVVVVVVVVVCVVCVLVVVLVVQLVVQQCVQLVVLVVVCVVVVHDSPSSVVSNVVSNVVSVVVVVVSPDDD

Sequence (92 aa):
MTFTARVLSADMTNNDLGSFLQRSLRYVQESVRRSGPAAVAGYTLLAALLLLGGIGYAVDAWLGTSPWFLMLGLLLGLVVGFYELARTLWPK

Radius of gyration: 26.36 Å; chains: 1; bounding box: 67×36×62 Å

Secondary structure (DSSP, 8-state):
--HHHHHHHHHHHHHHHHHHHHHHHHHHHHHHHHHHHHHHHHHHHHHHHHHHHHHHHHHHHHHT--SHHHHHHHHHHHHHHHHHHHHHH---